Protein AF-A0A268TN41-F1 (afdb_monomer_lite)

Structure (mmCIF, N/CA/C/O backbone):
data_AF-A0A268TN41-F1
#
_entry.id   AF-A0A268TN41-F1
#
loop_
_atom_site.group_PDB
_atom_site.id
_atom_site.type_symbol
_atom_site.label_atom_id
_atom_site.label_alt_id
_atom_site.label_comp_id
_atom_site.label_asym_id
_atom_site.label_entity_id
_atom_site.label_seq_id
_atom_site.pdbx_PDB_ins_code
_atom_site.Cartn_x
_atom_site.Cartn_y
_atom_site.Cartn_z
_atom_site.occupancy
_atom_site.B_iso_or_equiv
_atom_site.auth_seq_id
_atom_site.auth_comp_id
_atom_site.auth_asym_id
_atom_site.auth_atom_id
_atom_site.pdbx_PDB_model_num
ATOM 1 N N . MET A 1 1 ? -13.377 53.463 -10.125 1.00 38.53 1 MET A N 1
ATOM 2 C CA .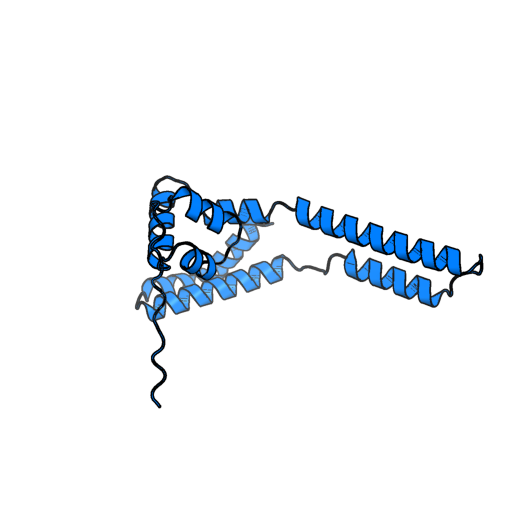 MET A 1 1 ? -14.002 52.365 -10.898 1.00 38.53 1 MET A CA 1
ATOM 3 C C . MET A 1 1 ? -14.017 51.099 -10.049 1.00 38.53 1 MET A C 1
ATOM 5 O O . MET A 1 1 ? -12.971 50.489 -9.874 1.00 38.53 1 MET A O 1
ATOM 9 N N . LYS A 1 2 ? -15.166 50.728 -9.473 1.00 36.22 2 LYS A N 1
ATOM 10 C CA . LYS A 1 2 ? -15.347 49.422 -8.820 1.00 36.22 2 LYS A CA 1
ATOM 11 C C . LYS A 1 2 ? -15.785 48.438 -9.908 1.00 36.22 2 LYS A C 1
ATOM 13 O O . LYS A 1 2 ? -16.821 48.658 -10.524 1.00 36.22 2 LYS A O 1
ATOM 18 N N . LYS A 1 3 ? -14.972 47.421 -10.209 1.00 39.12 3 LYS A N 1
ATOM 19 C CA . LYS A 1 3 ? -15.360 46.353 -11.142 1.00 39.12 3 LYS A CA 1
ATOM 20 C C . LYS A 1 3 ? -16.348 45.437 -10.423 1.00 39.12 3 LYS A C 1
ATOM 22 O O . LYS A 1 3 ? -15.959 44.695 -9.526 1.00 39.12 3 LYS A O 1
ATOM 27 N N . GLU A 1 4 ? -17.619 45.522 -10.796 1.00 38.59 4 GLU A N 1
ATOM 28 C CA . GLU A 1 4 ? -18.618 44.522 -10.432 1.00 38.59 4 GLU A CA 1
ATOM 29 C C . GLU A 1 4 ? -18.277 43.208 -11.137 1.00 38.59 4 GLU A C 1
ATOM 31 O O . GLU A 1 4 ? -18.381 43.081 -12.358 1.00 38.59 4 GLU A O 1
ATOM 36 N N . PHE A 1 5 ? -17.855 42.213 -10.362 1.00 37.00 5 PHE A N 1
ATOM 37 C CA . PHE A 1 5 ? -17.807 40.841 -10.837 1.00 37.00 5 PHE A CA 1
ATOM 38 C C . PHE A 1 5 ? -19.236 40.300 -10.844 1.00 37.00 5 PHE A C 1
ATOM 40 O O . PHE A 1 5 ? -19.798 39.981 -9.795 1.00 37.00 5 PHE A O 1
ATOM 47 N N . LYS A 1 6 ? -19.833 40.199 -12.038 1.00 43.22 6 LYS A N 1
ATOM 48 C CA . LYS A 1 6 ? -21.054 39.416 -12.245 1.00 43.22 6 LYS A CA 1
ATOM 49 C C . LYS A 1 6 ? -20.769 37.982 -11.800 1.00 43.22 6 LYS A C 1
ATOM 51 O O . LYS A 1 6 ? -20.047 37.257 -12.481 1.00 43.22 6 LYS A O 1
ATOM 56 N N . LYS A 1 7 ? -21.334 37.575 -10.660 1.00 41.53 7 LYS A N 1
ATOM 57 C CA . LYS A 1 7 ? -21.394 36.167 -10.264 1.00 41.53 7 LYS A CA 1
ATOM 58 C C . LYS A 1 7 ? -22.173 35.430 -11.350 1.00 41.53 7 LYS A C 1
ATOM 60 O O . LYS A 1 7 ? -23.378 35.630 -11.492 1.00 41.53 7 LYS A O 1
ATOM 65 N N . GLN A 1 8 ? -21.474 34.625 -12.147 1.00 41.19 8 GLN A N 1
ATOM 66 C CA . GLN A 1 8 ? -22.115 33.642 -13.009 1.00 41.19 8 GLN A CA 1
ATOM 67 C C . GLN A 1 8 ? -22.993 32.753 -12.128 1.00 41.19 8 GLN A C 1
ATOM 69 O O . GLN A 1 8 ? -22.548 32.220 -11.112 1.00 41.19 8 GLN A O 1
ATOM 74 N N . SER A 1 9 ? -24.266 32.645 -12.502 1.00 35.94 9 SER A N 1
ATOM 75 C CA . SER A 1 9 ? -25.185 31.672 -11.931 1.00 35.94 9 SER A CA 1
ATOM 76 C C . SER A 1 9 ? -24.622 30.281 -12.213 1.00 35.94 9 SER A C 1
ATOM 78 O O . SER A 1 9 ? -24.620 29.823 -13.356 1.00 35.94 9 SER A O 1
ATOM 80 N N . PHE A 1 10 ? -24.122 29.622 -11.170 1.00 42.69 10 PHE A N 1
ATOM 81 C CA . PHE A 1 10 ? -23.861 28.193 -11.216 1.00 42.69 10 PHE A CA 1
ATOM 82 C C . PHE A 1 10 ? -25.212 27.498 -11.383 1.00 42.69 10 PHE A C 1
ATOM 84 O O . PHE A 1 10 ? -26.049 27.501 -10.476 1.00 42.69 10 PHE A O 1
ATOM 91 N N . LYS A 1 11 ? -25.456 26.946 -12.575 1.00 42.91 11 LYS A N 1
ATOM 92 C CA . LYS A 1 11 ? -26.558 26.008 -12.777 1.00 42.91 11 LYS A CA 1
ATOM 93 C C . LYS A 1 11 ? -26.301 24.811 -11.862 1.00 42.91 11 LYS A C 1
ATOM 95 O O . LYS A 1 11 ? -25.312 24.109 -12.045 1.00 42.91 11 LYS A O 1
ATOM 100 N N . LYS A 1 12 ? -27.186 24.600 -10.882 1.00 40.97 12 LYS A N 1
ATOM 101 C CA . LYS A 1 12 ? -27.216 23.378 -10.066 1.00 40.97 12 LYS A CA 1
ATOM 102 C C . LYS A 1 12 ? -27.223 22.151 -10.989 1.00 40.97 12 LYS A C 1
ATOM 104 O O . LYS A 1 12 ? -28.040 22.136 -11.916 1.00 40.97 12 LYS A O 1
ATOM 109 N N . PRO A 1 13 ? -26.410 21.114 -10.733 1.00 40.81 13 PRO A N 1
ATOM 110 C CA . PRO A 1 13 ? -26.616 19.828 -11.376 1.00 40.81 13 PRO A CA 1
ATOM 111 C C . PRO A 1 13 ? -27.966 19.261 -10.914 1.00 40.81 13 PRO A C 1
ATOM 113 O O . PRO A 1 13 ? -28.194 19.013 -9.731 1.00 40.81 13 PRO A O 1
ATOM 116 N N . GLN A 1 14 ? -28.895 19.098 -11.855 1.00 50.19 14 GLN A N 1
ATOM 117 C CA . GLN A 1 14 ? -30.090 18.278 -11.686 1.00 50.19 14 GLN A CA 1
ATOM 118 C C . GLN A 1 14 ? -29.705 16.816 -11.939 1.00 50.19 14 GLN A C 1
ATOM 120 O O . GLN A 1 14 ? -29.576 16.423 -13.095 1.00 50.19 14 GLN A O 1
ATOM 125 N N . ARG A 1 15 ? -29.505 16.039 -10.869 1.00 48.75 15 ARG A N 1
ATOM 126 C CA . ARG A 1 15 ? -29.694 14.575 -10.732 1.00 48.75 15 ARG A CA 1
ATOM 127 C C . ARG A 1 15 ? -29.142 14.190 -9.359 1.00 48.75 15 ARG A C 1
ATOM 129 O O . ARG A 1 15 ? -28.075 14.662 -8.985 1.00 48.75 15 ARG A O 1
ATOM 136 N N . GLY A 1 16 ? -29.894 13.418 -8.576 1.00 55.97 16 GLY A N 1
ATOM 137 C CA . GLY A 1 16 ? -29.393 12.922 -7.296 1.00 55.97 16 GLY A CA 1
ATOM 138 C C . GLY A 1 16 ? -28.156 12.076 -7.563 1.00 55.97 16 GLY A C 1
ATOM 139 O O . GLY A 1 16 ? -28.262 11.094 -8.289 1.00 55.97 16 GLY A O 1
ATOM 140 N N . VAL A 1 17 ? -27.002 12.499 -7.047 1.00 61.31 17 VAL A N 1
ATOM 141 C CA . VAL A 1 17 ? -25.754 11.738 -7.152 1.00 61.31 17 VAL A CA 1
ATOM 142 C C . VAL A 1 17 ? -26.012 10.347 -6.586 1.00 61.31 17 VAL A C 1
ATOM 144 O O . VAL A 1 17 ? -26.447 10.220 -5.436 1.00 61.31 17 VAL A O 1
ATOM 147 N N . SER A 1 18 ? -25.801 9.313 -7.398 1.00 78.38 18 SER A N 1
ATOM 148 C CA . SER A 1 18 ? -26.051 7.949 -6.962 1.00 78.38 18 SER A CA 1
ATOM 149 C C . SER A 1 18 ? -24.943 7.501 -6.014 1.00 78.38 18 SER A C 1
ATOM 151 O O . SER A 1 18 ? -23.759 7.771 -6.231 1.00 78.38 18 SER A O 1
ATOM 153 N N . ARG A 1 19 ? -25.311 6.778 -4.955 1.00 81.44 19 ARG A N 1
ATOM 154 C CA . ARG A 1 19 ? -24.351 6.188 -4.009 1.00 81.44 19 ARG A CA 1
ATOM 155 C C . ARG A 1 19 ? -23.337 5.299 -4.738 1.00 81.44 19 ARG A C 1
ATOM 157 O O . ARG A 1 19 ? -22.167 5.259 -4.364 1.00 81.44 19 ARG A O 1
ATOM 164 N N . GLU A 1 20 ? -23.792 4.627 -5.787 1.00 86.75 20 GLU A N 1
ATOM 165 C CA . GLU A 1 20 ? -23.007 3.766 -6.664 1.00 86.75 20 GLU A CA 1
ATOM 166 C C . GLU A 1 20 ? -21.935 4.548 -7.442 1.00 86.75 20 GLU A C 1
ATOM 168 O O . GLU A 1 20 ? -20.800 4.088 -7.517 1.00 86.75 20 GLU A O 1
ATOM 173 N N . GLU A 1 21 ? -22.227 5.760 -7.922 1.00 86.19 21 GLU A N 1
ATOM 174 C CA . GLU A 1 21 ? -21.262 6.590 -8.668 1.00 86.19 21 GLU A CA 1
ATOM 175 C C . GLU A 1 21 ? -20.123 7.079 -7.757 1.00 86.19 21 GLU A C 1
ATOM 177 O O . GLU A 1 21 ? -18.949 7.060 -8.132 1.00 86.19 21 GLU A O 1
ATOM 182 N N . ILE A 1 22 ? -20.452 7.452 -6.514 1.00 89.62 22 ILE A N 1
ATOM 183 C CA . ILE A 1 22 ? -19.460 7.836 -5.495 1.00 89.62 22 ILE A CA 1
ATOM 184 C C . ILE A 1 22 ? -18.569 6.634 -5.148 1.00 89.62 22 ILE A C 1
ATOM 186 O O . ILE A 1 22 ? -17.349 6.771 -5.000 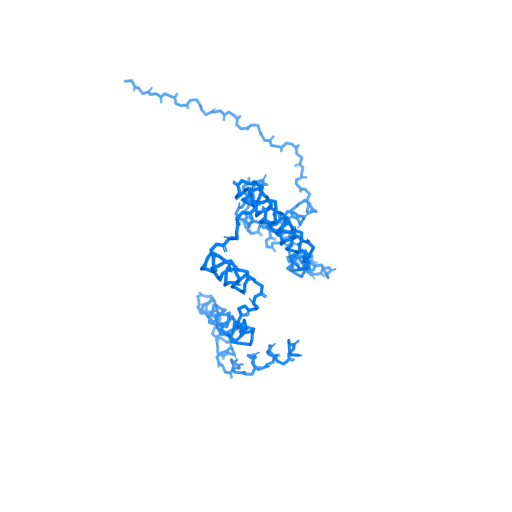1.00 89.62 22 ILE A O 1
ATOM 190 N N . LYS A 1 23 ? -19.175 5.446 -5.022 1.00 91.50 23 LYS A N 1
ATOM 191 C CA . LYS A 1 23 ? -18.470 4.187 -4.762 1.00 91.50 23 LYS A CA 1
ATOM 192 C C . LYS A 1 23 ? -17.502 3.850 -5.895 1.00 91.50 23 LYS A C 1
ATOM 194 O O . LYS A 1 23 ? -16.340 3.552 -5.624 1.00 91.50 23 LYS A O 1
ATOM 199 N N . GLU A 1 24 ? -17.949 3.919 -7.146 1.00 88.88 24 GLU A N 1
ATOM 200 C CA . GLU A 1 24 ? -17.116 3.653 -8.323 1.00 88.88 24 GLU A CA 1
ATOM 201 C C . GLU A 1 24 ? -15.939 4.623 -8.424 1.00 88.88 24 GLU A C 1
ATOM 203 O O . GLU A 1 24 ? -14.805 4.183 -8.629 1.00 88.88 24 GLU A O 1
ATOM 208 N N . ALA A 1 25 ? -16.168 5.921 -8.203 1.00 84.94 25 ALA A N 1
ATOM 209 C CA . ALA A 1 25 ? -15.108 6.927 -8.197 1.00 84.94 25 ALA A CA 1
ATOM 210 C C . ALA A 1 25 ? -14.041 6.633 -7.123 1.00 84.94 25 ALA A C 1
ATOM 212 O O . ALA A 1 25 ? -12.837 6.702 -7.392 1.00 84.94 25 ALA A O 1
ATOM 213 N N . TYR A 1 26 ? -14.470 6.224 -5.923 1.00 90.06 26 TYR A N 1
ATOM 214 C CA . TYR A 1 26 ? -13.568 5.834 -4.836 1.00 90.06 26 TYR A CA 1
ATOM 215 C C . TYR A 1 26 ? -12.762 4.565 -5.157 1.00 90.06 26 TYR A C 1
ATOM 217 O O . TYR A 1 26 ? -11.546 4.525 -4.934 1.00 90.06 26 TYR A O 1
ATOM 225 N N . ILE A 1 27 ? -13.419 3.529 -5.689 1.00 88.38 27 ILE A N 1
ATOM 226 C CA . ILE A 1 27 ? -12.782 2.257 -6.072 1.00 88.38 27 ILE A CA 1
ATOM 227 C C . ILE A 1 27 ? -11.792 2.470 -7.225 1.00 88.38 27 ILE A C 1
ATOM 229 O O . ILE A 1 27 ? -10.704 1.899 -7.198 1.00 88.38 27 ILE A O 1
ATOM 233 N N . SER A 1 28 ? -12.105 3.379 -8.154 1.00 81.81 28 SER A N 1
ATOM 234 C CA . SER A 1 28 ? -11.255 3.791 -9.286 1.00 81.81 28 SER A CA 1
ATOM 235 C C . SER A 1 28 ? -10.078 4.689 -8.887 1.00 81.81 28 SER A C 1
ATOM 237 O O . SER A 1 28 ? -9.448 5.327 -9.727 1.00 81.81 28 SER A O 1
ATOM 239 N N . ASN A 1 29 ? -9.756 4.740 -7.594 1.00 80.81 29 ASN A N 1
ATOM 240 C CA . ASN A 1 29 ? -8.578 5.392 -7.044 1.00 80.81 29 ASN A CA 1
ATOM 241 C C . ASN A 1 29 ? -8.568 6.934 -7.091 1.00 80.81 29 ASN A C 1
ATOM 243 O O . ASN A 1 29 ? -7.510 7.523 -6.858 1.00 80.81 29 ASN A O 1
ATOM 247 N N . GLN A 1 30 ? -9.713 7.593 -7.296 1.00 79.88 30 GLN A N 1
ATOM 248 C CA . GLN A 1 30 ? -9.808 9.050 -7.139 1.00 79.88 30 GLN A CA 1
ATOM 249 C C . GLN A 1 30 ? -9.616 9.464 -5.670 1.00 79.88 30 GLN A C 1
ATOM 251 O O . GLN A 1 30 ? -9.913 8.702 -4.740 1.00 79.88 30 GLN A O 1
ATOM 256 N N . SER A 1 31 ? -9.076 10.665 -5.434 1.00 83.31 31 SER A N 1
ATOM 257 C CA . SER A 1 31 ? -8.902 11.168 -4.070 1.00 83.31 31 SER A CA 1
ATOM 258 C C . SER A 1 31 ? -10.245 11.599 -3.471 1.00 83.31 31 SER A C 1
ATOM 260 O O . SER A 1 31 ? -11.157 12.006 -4.186 1.00 83.31 31 SER A O 1
ATOM 262 N N . ILE A 1 32 ? -10.372 11.553 -2.139 1.00 86.06 32 ILE A N 1
ATOM 263 C CA . ILE A 1 32 ? -11.568 12.066 -1.445 1.00 86.06 32 ILE A CA 1
ATOM 264 C C . ILE A 1 32 ? -11.817 13.537 -1.810 1.00 86.06 32 ILE A C 1
ATOM 266 O O . ILE A 1 32 ? -12.966 13.923 -1.973 1.00 86.06 32 ILE A O 1
ATOM 270 N N . GLY A 1 33 ? -10.758 14.338 -1.973 1.00 81.06 33 GLY A N 1
ATOM 271 C CA . GLY A 1 33 ? -10.872 15.739 -2.383 1.00 81.06 33 GLY A CA 1
ATOM 272 C C . GLY A 1 33 ? -11.475 15.892 -3.779 1.00 81.06 33 GLY A C 1
ATOM 273 O O . GLY A 1 33 ? -12.414 16.665 -3.945 1.00 81.06 33 GLY A O 1
ATOM 274 N N . ASP A 1 34 ? -11.002 15.108 -4.748 1.00 80.06 34 ASP A N 1
ATOM 275 C CA . ASP A 1 34 ? -11.509 15.151 -6.126 1.00 80.06 34 ASP A CA 1
ATOM 276 C C . ASP A 1 34 ? -12.966 14.693 -6.204 1.00 80.06 34 ASP A C 1
ATOM 278 O O . ASP A 1 34 ? -13.773 15.318 -6.884 1.00 80.06 34 ASP A O 1
ATOM 282 N N . ILE A 1 35 ? -13.326 13.650 -5.450 1.00 86.25 35 ILE A N 1
ATOM 283 C CA . ILE A 1 35 ? -14.707 13.160 -5.343 1.00 86.25 35 ILE A CA 1
ATOM 284 C C . ILE A 1 35 ? -15.597 14.249 -4.724 1.00 86.25 35 ILE A C 1
ATOM 286 O O . ILE A 1 35 ? -16.656 14.565 -5.259 1.00 86.25 35 ILE A O 1
ATOM 290 N N . CYS A 1 36 ? -15.157 14.884 -3.636 1.00 86.25 36 CYS A N 1
ATOM 291 C CA . CYS A 1 36 ? -15.885 15.992 -3.014 1.00 86.25 36 CYS A CA 1
ATOM 292 C C . CYS A 1 36 ? -16.121 17.160 -3.982 1.00 86.25 36 CYS A C 1
ATOM 294 O O . CYS A 1 36 ? -17.217 17.716 -4.006 1.00 86.25 36 CYS A O 1
ATOM 296 N N . LEU A 1 37 ? -15.119 17.506 -4.797 1.00 84.50 37 LEU A N 1
ATOM 297 C CA . LEU A 1 37 ? -15.230 18.545 -5.824 1.00 84.50 37 LEU A CA 1
ATOM 298 C C . LEU A 1 37 ? -16.165 18.132 -6.969 1.00 84.50 37 LEU A C 1
ATOM 300 O O . LEU A 1 37 ? -16.974 18.941 -7.415 1.00 84.50 37 LEU A O 1
ATOM 304 N N . ALA A 1 38 ? -16.071 16.885 -7.435 1.00 80.88 38 ALA A N 1
ATOM 305 C CA . ALA A 1 38 ? -16.859 16.368 -8.551 1.00 80.88 38 ALA A CA 1
ATOM 306 C C . ALA A 1 38 ? -18.354 16.244 -8.218 1.00 80.88 38 ALA A C 1
ATOM 308 O O . ALA A 1 38 ? -19.199 16.472 -9.083 1.00 80.88 38 ALA A O 1
ATOM 309 N N . PHE A 1 39 ? -18.676 15.905 -6.968 1.00 84.12 39 PHE A N 1
ATOM 310 C CA . PHE A 1 39 ? -20.044 15.641 -6.517 1.00 84.12 39 PHE A CA 1
ATOM 311 C C . PHE A 1 39 ? -20.625 16.729 -5.599 1.00 84.12 39 PHE A C 1
ATOM 313 O O . PHE A 1 39 ? -21.708 16.530 -5.053 1.00 84.12 39 PHE A O 1
ATOM 320 N N . ASP A 1 40 ? -19.931 17.862 -5.432 1.00 83.19 40 ASP A N 1
ATOM 321 C CA . ASP A 1 40 ? -20.325 18.982 -4.558 1.00 83.19 40 ASP A CA 1
ATOM 322 C C . ASP A 1 40 ? -20.728 18.513 -3.147 1.00 83.19 40 ASP A C 1
ATOM 324 O O . ASP A 1 40 ? -21.833 18.752 -2.653 1.00 83.19 40 ASP A O 1
ATOM 328 N N . MET A 1 41 ? -19.834 17.758 -2.502 1.00 86.38 41 MET A N 1
ATOM 329 C CA . MET A 1 41 ? -20.103 17.148 -1.202 1.00 86.38 41 MET A CA 1
ATOM 330 C C . MET A 1 41 ? -18.947 17.292 -0.218 1.00 86.38 41 MET A C 1
ATOM 332 O O . MET A 1 41 ? -17.807 17.555 -0.586 1.00 86.38 41 MET A O 1
ATOM 336 N N . SER A 1 42 ? -19.244 17.101 1.069 1.00 88.62 42 SER A N 1
ATOM 337 C CA . SER A 1 42 ? -18.222 17.083 2.112 1.00 88.62 42 SER A CA 1
ATOM 338 C C . SER A 1 42 ? -17.621 15.680 2.290 1.00 88.62 42 SER A C 1
ATOM 340 O O . SER A 1 42 ? -18.303 14.676 2.044 1.00 88.62 42 SER A O 1
ATOM 342 N N . PRO A 1 43 ? -16.387 15.572 2.820 1.00 87.94 43 PRO A N 1
ATOM 343 C CA . PRO A 1 43 ? -15.787 14.281 3.164 1.00 87.94 43 PRO A CA 1
ATOM 344 C C . PRO A 1 43 ? -16.664 13.438 4.103 1.00 87.94 43 PRO A C 1
ATOM 346 O O . PRO A 1 43 ? -16.706 12.212 3.990 1.00 87.94 43 PRO A O 1
ATOM 349 N N . SER A 1 44 ? -17.417 14.086 5.000 1.00 86.81 44 SER A N 1
ATOM 350 C CA . SER A 1 44 ? -18.344 13.429 5.926 1.00 86.81 44 SER A CA 1
ATOM 351 C C . SER A 1 44 ? -19.410 12.596 5.209 1.00 86.81 44 SER A C 1
ATOM 353 O O . SER A 1 44 ? -19.746 11.516 5.692 1.00 86.81 44 SER A O 1
ATOM 355 N N . ASN A 1 45 ? -19.892 13.036 4.040 1.00 87.62 45 ASN A N 1
ATOM 356 C CA . ASN A 1 45 ? -20.860 12.263 3.258 1.00 87.62 45 ASN A CA 1
ATOM 357 C C . ASN A 1 45 ? -20.237 10.970 2.711 1.00 87.62 45 ASN A C 1
ATOM 359 O O . ASN A 1 45 ? -20.853 9.908 2.774 1.00 87.62 45 ASN A O 1
ATOM 363 N N . ILE A 1 46 ? -18.984 11.020 2.249 1.00 89.75 46 ILE A N 1
ATOM 364 C CA . ILE A 1 46 ? -18.259 9.830 1.776 1.00 89.75 46 ILE A CA 1
ATOM 365 C C . ILE A 1 46 ? -18.045 8.845 2.933 1.00 89.75 46 ILE A C 1
ATOM 367 O O . ILE A 1 46 ? -18.272 7.644 2.780 1.00 89.75 46 ILE A O 1
ATOM 371 N N . HIS A 1 47 ? -17.665 9.338 4.116 1.00 89.50 47 HIS A N 1
ATOM 372 C CA . HIS A 1 47 ? -17.543 8.501 5.314 1.00 89.50 47 HIS A CA 1
ATOM 373 C C . HIS A 1 47 ? -18.875 7.858 5.717 1.00 89.50 47 HIS A C 1
ATOM 375 O O . HIS A 1 47 ? -18.897 6.674 6.057 1.00 89.50 47 HIS A O 1
ATOM 381 N N . TYR A 1 48 ? -19.980 8.602 5.630 1.00 91.69 48 TYR A N 1
ATOM 382 C CA . TYR A 1 48 ? -21.323 8.085 5.884 1.00 91.69 48 TYR A CA 1
ATOM 383 C C . TYR A 1 48 ? -21.687 6.940 4.928 1.00 91.69 48 TYR A C 1
ATOM 385 O O . TYR A 1 48 ? -22.073 5.861 5.382 1.00 91.69 48 TYR A O 1
ATOM 393 N N . HIS A 1 49 ? -21.509 7.130 3.616 1.00 89.44 49 HIS A N 1
ATOM 394 C CA . HIS A 1 49 ? -21.823 6.099 2.622 1.00 89.44 49 HIS A CA 1
ATOM 395 C C . HIS A 1 49 ? -20.973 4.841 2.800 1.00 89.44 49 HIS A C 1
ATOM 397 O O . HIS A 1 49 ? -21.518 3.735 2.765 1.00 89.44 49 HIS A O 1
ATOM 403 N N . ARG A 1 50 ? -19.673 5.015 3.080 1.00 92.31 50 ARG A N 1
ATOM 404 C CA . ARG A 1 50 ? -18.748 3.917 3.385 1.00 92.31 50 ARG A CA 1
ATOM 405 C C . ARG A 1 50 ? -19.169 3.136 4.620 1.00 92.31 50 ARG A C 1
ATOM 407 O O . ARG A 1 50 ? -19.181 1.913 4.576 1.00 92.31 50 ARG A O 1
ATOM 414 N N . LYS A 1 51 ? -19.537 3.823 5.705 1.00 91.25 51 LYS A N 1
ATOM 415 C CA . LYS A 1 51 ? -20.005 3.165 6.931 1.00 91.25 51 LYS A CA 1
ATOM 416 C C . LYS A 1 51 ? -21.271 2.347 6.667 1.00 91.25 51 LYS A C 1
ATOM 418 O O . LYS A 1 51 ? -21.322 1.178 7.026 1.00 91.25 51 LYS A O 1
ATOM 423 N N . LYS A 1 52 ? -22.249 2.937 5.977 1.00 90.25 52 LYS A N 1
ATOM 424 C CA . LYS A 1 52 ? -23.510 2.265 5.642 1.00 90.25 52 LYS A CA 1
ATOM 425 C C . LYS A 1 52 ? -23.306 1.057 4.719 1.00 90.25 52 LYS A C 1
ATOM 427 O O . LYS A 1 52 ? -24.078 0.113 4.770 1.00 90.25 52 LYS A O 1
ATOM 432 N N . ASP A 1 53 ? -22.311 1.086 3.830 1.00 91.44 53 ASP A N 1
ATOM 433 C CA . ASP A 1 53 ? -22.008 -0.057 2.952 1.00 91.44 53 ASP A CA 1
ATOM 434 C C . ASP A 1 53 ? -21.238 -1.143 3.687 1.00 91.44 53 ASP A C 1
ATOM 436 O O . ASP A 1 53 ? -21.503 -2.322 3.476 1.00 91.44 53 ASP A O 1
ATOM 440 N N . LEU A 1 54 ? -20.365 -0.754 4.613 1.00 91.62 54 LEU A N 1
ATOM 441 C CA . LEU A 1 54 ? -19.675 -1.695 5.479 1.00 91.62 54 LEU A CA 1
ATOM 442 C C . LEU A 1 54 ? -20.659 -2.482 6.359 1.00 91.62 54 LEU A C 1
ATOM 444 O O . LEU A 1 54 ? -20.503 -3.688 6.510 1.00 91.62 54 LEU A O 1
ATOM 448 N N . GLU A 1 55 ? -21.710 -1.830 6.869 1.00 90.81 55 GLU A N 1
ATOM 449 C CA . GLU A 1 55 ? -22.814 -2.483 7.598 1.00 90.81 55 GLU A CA 1
ATOM 450 C C . GLU A 1 55 ? -23.570 -3.517 6.740 1.00 90.81 55 GLU A C 1
ATOM 452 O O . GLU A 1 55 ? -24.142 -4.463 7.275 1.00 90.81 55 GLU A O 1
ATOM 457 N N . LEU A 1 56 ? -23.534 -3.373 5.412 1.00 89.75 56 LEU A N 1
ATOM 458 C CA . LEU A 1 56 ? -24.106 -4.310 4.438 1.00 89.75 56 LEU A CA 1
ATOM 459 C C . LEU A 1 56 ? -23.069 -5.316 3.898 1.00 89.75 56 LEU A C 1
ATOM 461 O O . LEU A 1 56 ? -23.367 -6.062 2.968 1.00 89.75 56 LEU A O 1
ATOM 465 N N . GLY A 1 57 ? -21.851 -5.334 4.452 1.00 88.75 57 GLY A N 1
ATOM 466 C CA . GLY A 1 57 ? -20.764 -6.232 4.047 1.00 88.75 57 GLY A CA 1
ATOM 467 C C . GLY A 1 57 ? -19.950 -5.773 2.831 1.00 88.75 57 GLY A C 1
ATOM 468 O O . GLY A 1 57 ? -19.128 -6.533 2.326 1.00 88.75 57 GLY A O 1
ATOM 469 N N . ILE A 1 58 ? -20.141 -4.543 2.347 1.00 90.69 58 ILE A N 1
ATOM 470 C CA . ILE A 1 58 ? -19.443 -3.990 1.180 1.00 90.69 58 ILE A CA 1
ATOM 471 C C . ILE A 1 58 ? -18.287 -3.090 1.648 1.00 90.69 58 ILE A C 1
ATOM 473 O O . ILE A 1 58 ? -18.474 -1.904 1.929 1.00 90.69 58 ILE A O 1
ATOM 477 N N . ASP A 1 59 ? -17.064 -3.624 1.683 1.00 91.81 59 ASP A N 1
ATOM 478 C CA . ASP A 1 59 ? -15.866 -2.855 2.051 1.00 91.81 59 ASP A CA 1
ATOM 479 C C . ASP A 1 59 ? -15.242 -2.141 0.838 1.00 91.81 59 ASP A C 1
ATOM 481 O O . ASP A 1 59 ? -14.536 -2.724 0.014 1.00 91.81 59 ASP A O 1
ATOM 485 N N . TRP A 1 60 ? -15.463 -0.829 0.752 1.00 91.44 60 TRP A N 1
ATOM 486 C CA . TRP A 1 60 ? -14.911 0.011 -0.315 1.00 91.44 60 TRP A CA 1
ATOM 487 C C . TRP A 1 60 ? -13.376 0.058 -0.324 1.00 91.44 60 TRP A C 1
ATOM 489 O O . TRP A 1 60 ? -12.784 0.256 -1.385 1.00 91.44 60 TRP A O 1
ATOM 499 N N . ILE A 1 61 ? -12.713 -0.089 0.831 1.00 87.50 61 ILE A N 1
ATOM 500 C CA . ILE A 1 61 ? -11.244 -0.122 0.893 1.00 87.50 61 ILE A CA 1
ATOM 501 C C . ILE A 1 61 ? -10.739 -1.423 0.274 1.00 87.50 61 ILE A C 1
ATOM 503 O O . ILE A 1 61 ? -9.804 -1.383 -0.527 1.00 87.50 61 ILE A O 1
ATOM 507 N N . ALA A 1 62 ? -11.353 -2.555 0.626 1.00 86.00 62 ALA A N 1
ATOM 508 C CA . ALA A 1 62 ? -11.012 -3.852 0.051 1.00 86.00 62 ALA A CA 1
ATOM 509 C C . ALA A 1 62 ? -11.180 -3.833 -1.476 1.00 86.00 62 ALA A C 1
ATOM 511 O O . ALA A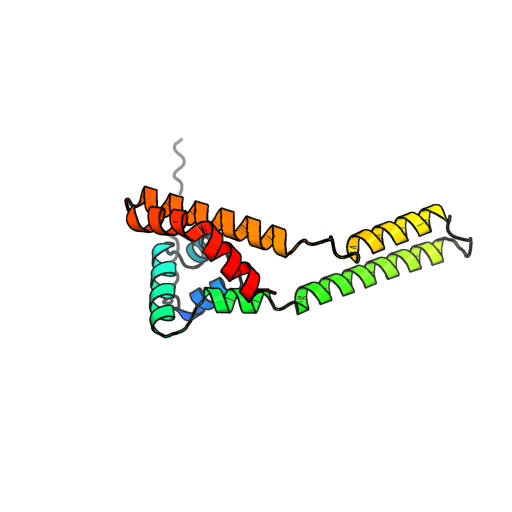 1 62 ? -10.218 -4.108 -2.190 1.00 86.00 62 ALA A O 1
ATOM 512 N N . LEU A 1 63 ? -12.329 -3.354 -1.966 1.00 87.75 63 LEU A N 1
ATOM 513 C CA . LEU A 1 63 ? -12.614 -3.234 -3.402 1.00 87.75 63 LEU A CA 1
ATOM 514 C C . LEU A 1 63 ? -11.615 -2.324 -4.136 1.00 87.75 63 LEU A C 1
ATOM 516 O O . LEU A 1 63 ? -11.145 -2.650 -5.224 1.00 87.75 63 LEU A O 1
ATOM 520 N N . ARG A 1 64 ? -11.231 -1.188 -3.537 1.00 86.81 64 ARG A N 1
ATOM 521 C CA . ARG A 1 64 ? -10.194 -0.306 -4.100 1.00 86.81 64 ARG A CA 1
ATOM 522 C C . ARG A 1 64 ? -8.829 -0.993 -4.149 1.00 86.81 64 ARG A C 1
ATOM 524 O O . ARG A 1 64 ? -8.065 -0.781 -5.087 1.00 86.81 64 ARG A O 1
ATOM 531 N N . ASN A 1 65 ? -8.487 -1.774 -3.129 1.00 79.94 65 ASN A N 1
ATOM 532 C CA . ASN A 1 65 ? -7.219 -2.497 -3.083 1.00 79.94 65 ASN A CA 1
ATOM 533 C C . ASN A 1 65 ? -7.177 -3.639 -4.102 1.00 79.94 65 ASN A C 1
ATOM 535 O O . ASN A 1 65 ? -6.128 -3.864 -4.694 1.00 79.94 65 ASN A O 1
ATOM 539 N N . GLU A 1 66 ? -8.293 -4.329 -4.324 1.00 76.75 66 GLU A N 1
ATOM 540 C CA . GLU A 1 66 ? -8.442 -5.331 -5.384 1.00 76.75 66 GLU A CA 1
ATOM 541 C C . GLU A 1 66 ? -8.279 -4.695 -6.766 1.00 76.75 66 GLU A C 1
ATOM 543 O O . GLU A 1 66 ? -7.473 -5.176 -7.555 1.00 76.75 66 GLU A O 1
ATOM 548 N N . ASN A 1 67 ? -8.919 -3.547 -7.007 1.00 74.25 67 ASN A N 1
ATOM 549 C CA . ASN A 1 67 ? -8.749 -2.777 -8.242 1.00 74.25 67 ASN A CA 1
ATOM 550 C C . ASN A 1 67 ? -7.281 -2.336 -8.450 1.00 74.25 67 ASN A C 1
ATOM 552 O O . ASN A 1 67 ? -6.716 -2.507 -9.523 1.00 74.25 67 ASN A O 1
ATOM 556 N N . LYS A 1 68 ? -6.592 -1.872 -7.397 1.00 65.31 68 LYS A N 1
ATOM 557 C CA . LYS A 1 68 ? -5.153 -1.535 -7.465 1.00 65.31 68 LYS A CA 1
ATOM 558 C C . LYS A 1 68 ? -4.233 -2.728 -7.723 1.00 65.31 68 LYS A C 1
ATOM 560 O O . LYS A 1 68 ? -3.119 -2.535 -8.205 1.00 65.31 68 LYS A O 1
ATOM 565 N N . ARG A 1 69 ? -4.645 -3.928 -7.312 1.00 58.22 69 ARG A N 1
ATOM 566 C CA . ARG A 1 69 ? -3.907 -5.182 -7.516 1.00 58.22 69 ARG A CA 1
ATOM 567 C C . ARG A 1 69 ? -4.126 -5.764 -8.907 1.00 58.22 69 ARG A C 1
ATOM 569 O O . ARG A 1 69 ? -3.551 -6.812 -9.188 1.00 58.22 69 ARG A O 1
ATOM 576 N N . ASP A 1 70 ? -4.885 -5.093 -9.771 1.00 58.00 70 ASP A N 1
ATOM 577 C CA . ASP A 1 70 ? -4.924 -5.388 -11.197 1.00 58.00 70 ASP A CA 1
ATOM 578 C C . ASP A 1 70 ? -3.558 -5.033 -11.831 1.00 58.00 70 ASP A C 1
ATOM 580 O O . ASP A 1 70 ? -3.331 -3.973 -12.416 1.00 58.00 70 ASP A O 1
ATOM 584 N N . LEU A 1 71 ? -2.585 -5.927 -11.610 1.00 51.25 71 LEU A N 1
ATOM 585 C CA . LEU A 1 71 ? -1.190 -5.875 -12.067 1.00 51.25 71 LEU A CA 1
ATOM 586 C C . LEU A 1 71 ? -1.064 -5.866 -13.600 1.00 51.25 71 LEU A C 1
ATOM 588 O O . LEU A 1 71 ? 0.020 -5.584 -14.119 1.00 51.25 71 LEU A O 1
ATOM 592 N N . SER A 1 72 ? -2.169 -6.101 -14.312 1.00 53.75 72 SER A N 1
ATOM 593 C CA . SER A 1 72 ? -2.259 -6.076 -15.772 1.00 53.75 72 SER A CA 1
ATOM 594 C C . SER A 1 72 ? -1.793 -4.740 -16.362 1.00 53.75 72 SER A C 1
ATOM 596 O O . SER A 1 72 ? -1.166 -4.702 -17.421 1.00 53.75 72 SER A O 1
ATOM 598 N N . ASP A 1 73 ? -2.002 -3.631 -15.646 1.00 56.53 73 ASP A N 1
ATOM 599 C CA . ASP A 1 73 ? -1.613 -2.304 -16.116 1.00 56.53 73 ASP A CA 1
ATOM 600 C C . ASP A 1 73 ? -0.116 -1.999 -15.899 1.00 56.53 73 ASP A C 1
ATOM 602 O O . ASP A 1 73 ? 0.460 -1.165 -16.602 1.00 56.53 73 ASP A O 1
ATOM 606 N N . LEU A 1 74 ? 0.540 -2.685 -14.954 1.00 55.88 74 LEU A N 1
ATOM 607 C CA . LEU A 1 74 ? 1.985 -2.580 -14.717 1.00 55.88 74 LEU A CA 1
ATOM 608 C C . LEU A 1 74 ? 2.773 -3.430 -15.721 1.00 55.88 74 LEU A C 1
ATOM 610 O O . LEU A 1 74 ? 3.747 -2.944 -16.299 1.00 55.88 74 LEU A O 1
ATOM 614 N N . GLU A 1 75 ? 2.331 -4.665 -15.961 1.00 60.41 75 GLU A N 1
ATOM 615 C CA . GLU A 1 75 ? 2.924 -5.557 -16.964 1.00 60.41 75 GLU A CA 1
ATOM 616 C C . GLU A 1 75 ? 2.796 -4.955 -18.364 1.00 60.41 75 GLU A C 1
ATOM 618 O O . GLU A 1 75 ? 3.791 -4.826 -19.074 1.00 60.41 75 GLU A O 1
ATOM 623 N N . ARG A 1 76 ? 1.623 -4.406 -18.702 1.00 60.06 76 ARG A N 1
ATOM 624 C CA . ARG A 1 76 ? 1.413 -3.690 -19.966 1.00 60.06 76 ARG A CA 1
ATOM 625 C C . ARG A 1 76 ? 2.336 -2.478 -20.136 1.00 60.06 76 ARG A C 1
ATOM 627 O O . ARG A 1 76 ? 2.837 -2.231 -21.232 1.00 60.06 76 ARG A O 1
ATOM 634 N N . LYS A 1 77 ? 2.577 -1.701 -19.070 1.00 60.59 77 LYS A N 1
ATOM 635 C CA . LYS A 1 77 ? 3.511 -0.554 -19.101 1.00 60.59 77 LYS A CA 1
ATOM 636 C C . LYS A 1 77 ? 4.962 -1.006 -19.272 1.00 60.59 77 LYS A C 1
ATOM 638 O O . LYS A 1 77 ? 5.714 -0.345 -19.987 1.00 60.59 77 LYS A O 1
ATOM 643 N N . LYS A 1 78 ? 5.339 -2.130 -18.657 1.00 65.12 78 LYS A N 1
ATOM 644 C CA . LYS A 1 78 ? 6.654 -2.760 -18.821 1.00 65.12 78 LYS A CA 1
ATOM 645 C C . LYS A 1 78 ? 6.858 -3.243 -20.260 1.00 65.12 78 LYS A C 1
ATOM 647 O O . LYS A 1 78 ? 7.881 -2.914 -20.852 1.00 65.12 78 LYS A O 1
ATOM 652 N N . ASP A 1 79 ? 5.876 -3.920 -20.846 1.00 69.75 79 ASP A N 1
ATOM 653 C CA . ASP A 1 79 ? 5.951 -4.411 -22.227 1.00 69.75 79 ASP A CA 1
ATOM 654 C C . ASP A 1 79 ? 6.033 -3.265 -23.242 1.00 69.75 79 ASP A C 1
ATOM 656 O O . ASP A 1 79 ? 6.856 -3.294 -24.158 1.00 69.75 79 ASP A O 1
ATOM 660 N N . LEU A 1 80 ? 5.243 -2.203 -23.047 1.00 65.50 80 LEU A N 1
ATOM 661 C CA . LEU A 1 80 ? 5.286 -1.012 -23.900 1.00 65.50 80 LEU A CA 1
ATOM 662 C C . LEU A 1 80 ? 6.654 -0.313 -23.844 1.00 65.50 80 LEU A C 1
ATOM 664 O O . LEU A 1 80 ? 7.146 0.177 -24.860 1.00 65.50 80 LEU A O 1
ATOM 668 N N . PHE A 1 81 ? 7.262 -0.255 -22.658 1.00 69.00 81 PHE A N 1
ATOM 669 C CA . PHE A 1 81 ? 8.596 0.306 -22.478 1.00 69.00 81 PHE A CA 1
ATOM 670 C C . PHE A 1 81 ? 9.668 -0.553 -23.156 1.00 69.00 81 PHE A C 1
ATOM 672 O O . PHE A 1 81 ? 10.487 -0.012 -23.895 1.00 69.00 81 PHE A O 1
ATOM 679 N N . LEU A 1 82 ? 9.638 -1.877 -22.952 1.00 70.81 82 LEU A N 1
ATOM 680 C CA . LEU A 1 82 ? 10.580 -2.809 -23.581 1.00 70.81 82 LEU A CA 1
ATOM 681 C C . LEU A 1 82 ? 10.505 -2.733 -25.104 1.00 70.81 82 LEU A C 1
ATOM 683 O O . LEU A 1 82 ? 11.542 -2.666 -25.755 1.00 70.81 82 LEU A O 1
ATOM 687 N N . LYS A 1 83 ? 9.292 -2.664 -25.659 1.00 72.81 83 LYS A N 1
ATOM 688 C CA . LYS A 1 83 ? 9.094 -2.490 -27.096 1.00 72.81 83 LYS A CA 1
ATOM 689 C C . LYS A 1 83 ? 9.749 -1.205 -27.603 1.00 72.81 83 LYS A C 1
ATOM 691 O O . LYS A 1 83 ? 10.576 -1.268 -28.497 1.00 72.81 83 LYS A O 1
ATOM 696 N N . LYS A 1 84 ? 9.468 -0.058 -26.972 1.00 71.50 84 LYS A N 1
ATOM 697 C CA . LYS A 1 84 ? 10.087 1.224 -27.355 1.00 71.50 84 LYS A CA 1
ATOM 698 C C . LYS A 1 84 ? 11.611 1.221 -27.229 1.00 71.50 84 LYS A C 1
ATOM 700 O O . LYS A 1 84 ? 12.282 1.897 -28.000 1.00 71.50 84 LYS A O 1
ATOM 705 N N . LEU A 1 85 ? 12.149 0.509 -26.240 1.00 68.19 85 LEU A N 1
ATOM 706 C CA . LEU A 1 85 ? 13.589 0.381 -26.041 1.00 68.19 85 LEU A CA 1
ATOM 707 C C . LEU A 1 85 ? 14.236 -0.459 -27.151 1.00 68.19 85 LEU A C 1
ATOM 709 O O . LEU A 1 85 ? 15.276 -0.064 -27.668 1.00 68.19 85 LEU A O 1
ATOM 713 N N . ILE A 1 86 ? 13.613 -1.584 -27.517 1.00 71.94 86 ILE A N 1
ATOM 714 C CA . ILE A 1 86 ? 14.049 -2.429 -28.636 1.00 71.94 86 ILE A CA 1
ATOM 715 C C . ILE A 1 86 ? 13.973 -1.640 -29.942 1.00 71.94 86 ILE A C 1
ATOM 717 O O . ILE A 1 86 ? 14.966 -1.589 -30.655 1.00 71.94 86 ILE A O 1
ATOM 721 N N . ASP A 1 87 ? 12.859 -0.949 -30.198 1.00 71.81 87 ASP A N 1
ATOM 722 C CA . ASP A 1 87 ? 12.680 -0.127 -31.399 1.00 71.81 87 ASP A CA 1
ATOM 723 C C . ASP A 1 87 ? 13.803 0.924 -31.512 1.00 71.81 87 ASP A C 1
ATOM 725 O O . ASP A 1 87 ? 14.445 1.052 -32.550 1.00 71.81 87 ASP A O 1
ATOM 729 N N . ALA A 1 88 ? 14.111 1.639 -30.423 1.00 70.12 88 ALA A N 1
ATOM 730 C CA . ALA A 1 88 ? 15.198 2.621 -30.407 1.00 70.12 88 ALA A CA 1
ATOM 731 C C . ALA A 1 88 ? 16.580 1.990 -30.658 1.00 70.12 88 ALA A C 1
ATOM 733 O O . ALA A 1 88 ? 17.447 2.617 -31.262 1.00 70.12 88 ALA A O 1
ATOM 734 N N . PHE A 1 89 ? 16.794 0.757 -30.198 1.00 70.19 89 PHE A N 1
ATOM 735 C CA . PHE A 1 89 ? 18.043 0.035 -30.415 1.00 70.19 89 PHE A CA 1
ATOM 736 C C . PHE A 1 89 ? 18.179 -0.471 -31.853 1.00 70.19 89 PHE A C 1
ATOM 738 O O . PHE A 1 89 ? 19.258 -0.371 -32.432 1.00 70.19 89 PHE A O 1
ATOM 745 N N . GLU A 1 90 ? 17.097 -0.971 -32.449 1.00 72.00 90 GLU A N 1
ATOM 746 C CA . GLU A 1 90 ? 17.070 -1.363 -33.859 1.00 72.00 90 GLU A CA 1
ATOM 747 C C . GLU A 1 90 ? 17.369 -0.178 -34.776 1.00 72.00 90 GLU A C 1
ATOM 749 O O . GLU A 1 90 ? 18.098 -0.337 -35.751 1.00 72.00 90 GLU A O 1
ATOM 754 N N . GLU A 1 91 ? 16.866 1.014 -34.452 1.00 75.06 91 GLU A N 1
ATOM 755 C CA . GLU A 1 91 ? 17.197 2.235 -35.193 1.00 75.06 91 GLU A CA 1
ATOM 756 C C . GLU A 1 91 ? 18.686 2.592 -35.061 1.00 75.06 91 GLU A C 1
ATOM 758 O O . GLU A 1 91 ? 19.345 2.822 -36.070 1.00 75.06 91 GLU A O 1
ATOM 763 N N . ILE A 1 92 ? 19.265 2.521 -33.856 1.00 71.12 92 ILE A N 1
ATOM 764 C CA . ILE A 1 92 ? 20.710 2.751 -33.653 1.00 71.12 92 ILE A CA 1
ATOM 765 C C . ILE A 1 92 ? 21.560 1.720 -34.414 1.00 71.12 92 ILE A C 1
ATOM 767 O O . ILE A 1 92 ? 22.599 2.072 -34.967 1.00 71.12 92 ILE A O 1
ATOM 771 N N . LEU A 1 93 ? 21.135 0.455 -34.461 1.00 68.06 93 LEU A N 1
ATOM 772 C CA . LEU A 1 93 ? 21.818 -0.598 -35.220 1.00 68.06 93 LEU A CA 1
ATOM 773 C C . LEU A 1 93 ? 21.706 -0.410 -36.738 1.00 68.06 93 LEU A C 1
ATOM 775 O O . LEU A 1 93 ? 22.644 -0.734 -37.464 1.00 68.06 93 LEU A O 1
ATOM 779 N N . LYS A 1 94 ? 20.569 0.089 -37.234 1.00 71.06 94 LYS A N 1
ATOM 780 C CA . LYS A 1 94 ? 20.416 0.447 -38.653 1.00 71.06 94 LYS A CA 1
ATOM 781 C C . LYS A 1 94 ? 21.323 1.623 -39.008 1.00 71.06 94 LYS A C 1
ATOM 783 O O . LYS A 1 94 ? 21.995 1.575 -40.037 1.00 71.06 94 LYS A O 1
ATOM 788 N N . ASP A 1 95 ? 21.384 2.625 -38.136 1.00 68.50 95 ASP A N 1
ATOM 789 C CA . ASP A 1 95 ? 22.204 3.824 -38.319 1.00 68.50 95 ASP A CA 1
ATOM 790 C C . ASP A 1 95 ? 23.708 3.551 -38.159 1.00 68.50 95 ASP A C 1
ATOM 792 O O . ASP A 1 95 ? 24.522 4.264 -38.746 1.00 68.50 95 ASP A O 1
ATOM 796 N N . SER A 1 96 ? 24.105 2.499 -37.430 1.00 65.06 96 SER A N 1
ATOM 797 C CA . SER A 1 96 ? 25.518 2.117 -37.275 1.00 65.06 96 SER A CA 1
ATOM 798 C C . SER A 1 96 ? 26.121 1.452 -38.516 1.00 65.06 96 SER A C 1
ATOM 800 O O . SER A 1 96 ? 27.312 1.143 -38.525 1.00 65.06 96 SER A O 1
ATOM 802 N N . GLY A 1 97 ? 25.327 1.199 -39.564 1.00 63.56 97 GLY A N 1
ATOM 803 C CA . GLY A 1 97 ? 25.821 0.692 -40.848 1.00 63.56 97 GLY A CA 1
ATOM 804 C C . GLY A 1 97 ? 26.521 -0.672 -40.775 1.00 63.56 97 GLY A C 1
ATOM 805 O O . GLY A 1 97 ? 27.259 -1.024 -41.693 1.00 63.56 97 GLY A O 1
ATOM 806 N N . GLY A 1 98 ? 26.311 -1.440 -39.699 1.00 61.69 98 GLY A N 1
ATOM 807 C CA . GLY A 1 98 ? 26.978 -2.723 -39.462 1.00 61.69 98 GLY A CA 1
ATOM 808 C C . GLY A 1 98 ? 28.302 -2.643 -38.694 1.00 61.69 98 GLY A C 1
ATOM 809 O O . GLY A 1 98 ? 28.946 -3.679 -38.519 1.00 61.69 98 GLY A O 1
ATOM 810 N N . GLU A 1 99 ? 28.710 -1.467 -38.201 1.00 63.69 99 GLU A N 1
ATOM 811 C CA . GLU A 1 99 ? 29.846 -1.383 -37.280 1.00 63.69 99 GLU A CA 1
ATOM 812 C C . GLU A 1 99 ? 29.491 -1.942 -35.889 1.00 63.69 99 GLU A C 1
ATOM 814 O O . GLU A 1 99 ? 28.365 -1.744 -35.407 1.00 63.69 99 GLU A O 1
ATOM 819 N N . PRO A 1 100 ? 30.429 -2.644 -35.218 1.00 61.56 100 PRO A N 1
ATOM 820 C CA . PRO A 1 100 ? 30.205 -3.153 -33.873 1.00 61.56 100 PRO A CA 1
ATOM 821 C C . PRO A 1 100 ? 29.947 -1.995 -32.908 1.00 61.56 100 PRO A C 1
ATOM 823 O O . PRO A 1 100 ? 30.768 -1.088 -32.783 1.00 61.56 100 PRO A O 1
ATOM 826 N N . LEU A 1 101 ? 28.827 -2.050 -32.187 1.00 65.44 101 LEU A N 1
ATOM 827 C CA . LEU A 1 101 ? 28.548 -1.090 -31.121 1.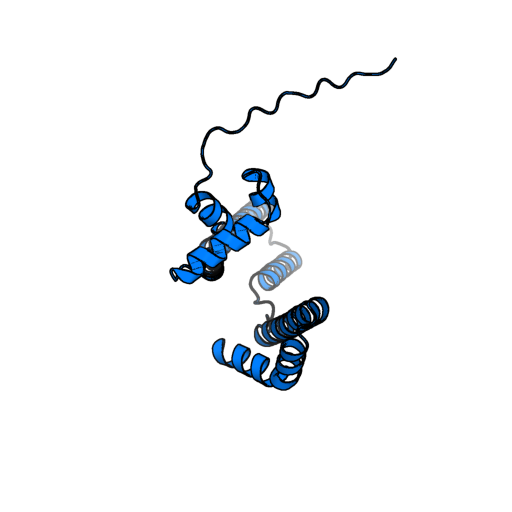00 65.44 101 LEU A CA 1
ATOM 828 C C . LEU A 1 101 ? 29.660 -1.126 -30.068 1.00 65.44 101 LEU A C 1
ATOM 830 O O . LEU A 1 101 ? 30.127 -2.202 -29.683 1.00 65.44 101 LEU A O 1
ATOM 834 N N . GLU A 1 102 ? 30.046 0.047 -29.560 1.00 71.94 102 GLU A N 1
ATOM 835 C CA . GLU A 1 102 ? 31.078 0.116 -28.532 1.00 71.94 102 GLU A CA 1
ATOM 836 C C . GLU A 1 102 ? 30.677 -0.711 -27.291 1.00 71.94 102 GLU A C 1
ATOM 838 O O . GLU A 1 102 ? 29.572 -0.542 -26.760 1.00 71.94 102 GLU A O 1
ATOM 843 N N . PRO A 1 103 ? 31.571 -1.565 -26.755 1.00 64.88 103 PRO A N 1
ATOM 844 C CA . PRO A 1 103 ? 31.285 -2.421 -25.598 1.00 64.88 103 PRO A CA 1
ATOM 845 C C . PRO A 1 103 ? 30.753 -1.670 -24.370 1.00 64.88 103 PRO A C 1
ATOM 847 O O . PRO A 1 103 ? 29.958 -2.203 -23.598 1.00 64.88 103 PRO A O 1
ATOM 850 N N . LYS A 1 104 ? 31.164 -0.409 -24.204 1.00 67.81 104 LYS A N 1
ATOM 851 C CA . LYS A 1 104 ? 30.715 0.463 -23.116 1.00 67.81 104 LYS A CA 1
ATOM 852 C C . LYS A 1 104 ? 29.231 0.806 -23.223 1.00 67.81 104 LYS A C 1
ATOM 854 O O . LYS A 1 104 ? 28.522 0.765 -22.223 1.00 67.81 104 LYS A O 1
ATOM 859 N N . LEU A 1 105 ? 28.759 1.063 -24.439 1.00 68.38 105 LEU A N 1
ATOM 860 C CA . LEU A 1 105 ? 27.359 1.349 -24.708 1.00 68.38 105 LEU A CA 1
ATOM 861 C C . LEU A 1 105 ? 26.493 0.117 -24.390 1.00 68.38 105 LEU A C 1
ATOM 863 O O . LEU A 1 105 ? 25.499 0.225 -23.675 1.00 68.38 105 LEU A O 1
ATOM 867 N N . LEU A 1 106 ? 26.929 -1.077 -24.811 1.00 65.94 106 LEU A N 1
ATOM 868 C CA . LEU A 1 106 ? 26.277 -2.350 -24.466 1.00 65.94 106 LEU A CA 1
ATOM 869 C C . LEU A 1 106 ? 26.229 -2.600 -22.949 1.00 65.94 106 LEU A C 1
ATOM 871 O O . LEU A 1 106 ? 25.224 -3.088 -22.427 1.00 65.94 106 LEU A O 1
ATOM 875 N N . GLN A 1 107 ? 27.291 -2.244 -22.226 1.00 71.19 107 GLN A N 1
ATOM 876 C CA . GLN A 1 107 ? 27.350 -2.412 -20.776 1.00 71.19 107 GLN A CA 1
ATOM 877 C C . GLN A 1 107 ? 26.444 -1.428 -20.026 1.00 71.19 107 GLN A C 1
ATOM 879 O O . GLN A 1 107 ? 25.761 -1.825 -19.078 1.00 71.19 107 GLN A O 1
ATOM 884 N N . ASP A 1 108 ? 26.379 -0.170 -20.460 1.00 70.50 108 ASP A N 1
ATOM 885 C CA . ASP A 1 108 ? 25.455 0.818 -19.899 1.00 70.50 108 ASP A CA 1
ATOM 886 C C . ASP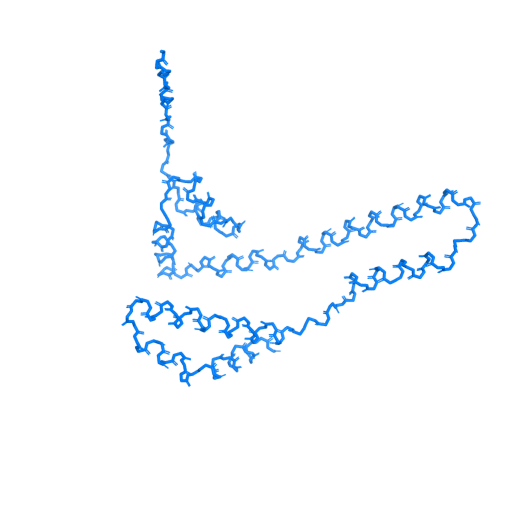 A 1 108 ? 23.994 0.397 -20.118 1.00 70.50 108 ASP A C 1
ATOM 888 O O . ASP A 1 108 ? 23.170 0.515 -19.204 1.00 70.50 108 ASP A O 1
ATOM 892 N N . PHE A 1 109 ? 23.690 -0.212 -21.270 1.00 67.69 109 PHE A N 1
ATOM 893 C CA . PHE A 1 109 ? 22.382 -0.805 -21.550 1.00 67.69 109 PHE A CA 1
ATOM 894 C C . PHE A 1 109 ? 22.054 -1.991 -20.644 1.00 67.69 109 PHE A C 1
ATOM 896 O O . PHE A 1 109 ? 20.988 -2.007 -20.025 1.00 67.69 109 PHE A O 1
ATOM 903 N N . ALA A 1 110 ? 22.961 -2.962 -20.518 1.00 67.69 110 ALA A N 1
ATOM 904 C CA . ALA A 1 110 ? 22.767 -4.111 -19.636 1.00 67.69 110 ALA A CA 1
ATOM 905 C C . ALA A 1 110 ? 22.549 -3.668 -18.179 1.00 67.69 110 ALA A C 1
ATOM 907 O O . ALA A 1 110 ? 21.688 -4.207 -17.485 1.00 67.69 110 ALA A O 1
ATOM 908 N N . ASN A 1 111 ? 23.256 -2.625 -17.738 1.00 67.50 111 ASN A N 1
ATOM 909 C CA . ASN A 1 111 ? 23.096 -2.038 -16.411 1.00 67.50 111 ASN A CA 1
ATOM 910 C C . ASN A 1 111 ? 21.760 -1.307 -16.238 1.00 67.50 111 ASN A C 1
ATOM 912 O O . ASN A 1 111 ? 21.144 -1.410 -15.177 1.00 67.50 111 ASN A O 1
ATOM 916 N N . ALA A 1 112 ? 21.304 -0.560 -17.245 1.00 65.56 112 ALA A N 1
ATOM 917 C CA . ALA A 1 112 ? 20.001 0.100 -17.214 1.00 65.56 112 ALA A CA 1
ATOM 918 C C . ALA A 1 112 ? 18.864 -0.932 -17.175 1.00 65.56 112 ALA A C 1
ATOM 920 O O . ALA A 1 112 ? 17.981 -0.833 -16.324 1.00 65.56 112 ALA A O 1
ATOM 921 N N . TYR A 1 113 ? 18.939 -1.965 -18.018 1.00 65.81 113 TYR A N 1
ATOM 922 C CA . T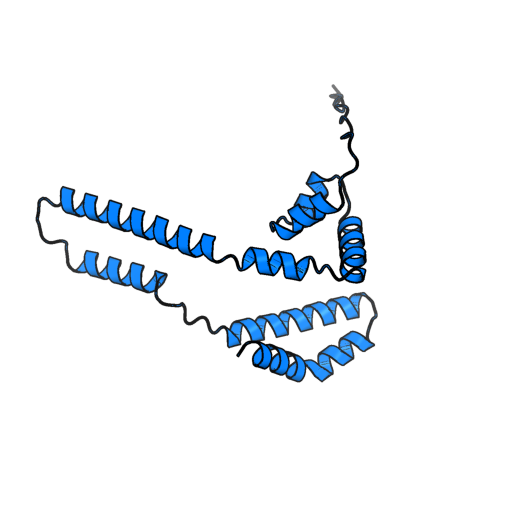YR A 1 113 ? 18.023 -3.103 -18.006 1.00 65.81 113 TYR A CA 1
ATOM 923 C C . TYR A 1 113 ? 18.022 -3.790 -16.641 1.00 65.81 113 TYR A C 1
ATOM 925 O O . TYR A 1 113 ? 16.968 -3.907 -16.019 1.00 65.81 113 TYR A O 1
ATOM 933 N N . TYR A 1 114 ? 19.203 -4.145 -16.122 1.00 62.75 114 TYR A N 1
ATOM 934 C CA . TYR A 1 114 ? 19.340 -4.765 -14.809 1.00 62.75 114 TYR A CA 1
ATOM 935 C C . TYR A 1 114 ? 18.748 -3.880 -13.713 1.00 62.75 114 TYR A C 1
ATOM 937 O O . TYR A 1 114 ? 18.001 -4.376 -12.898 1.00 62.75 114 TYR A O 1
ATOM 945 N N . LYS A 1 115 ? 18.948 -2.560 -13.700 1.00 64.12 115 LYS A N 1
ATOM 946 C CA . LYS A 1 115 ? 18.323 -1.678 -12.690 1.00 64.12 115 LYS A CA 1
ATOM 947 C C . LYS A 1 115 ? 16.791 -1.625 -12.759 1.00 64.12 115 LYS A C 1
ATOM 949 O O . LYS A 1 115 ? 16.161 -1.297 -11.755 1.00 64.12 115 LYS A O 1
ATOM 954 N N . ILE A 1 116 ? 16.208 -1.898 -13.924 1.00 60.00 116 ILE A N 1
ATOM 955 C CA . ILE A 1 116 ? 14.757 -1.874 -14.157 1.00 60.00 116 ILE A CA 1
ATOM 956 C C . ILE A 1 116 ? 14.121 -3.227 -13.821 1.00 60.00 116 ILE A C 1
ATOM 958 O O . ILE A 1 116 ? 13.064 -3.264 -13.195 1.00 60.00 116 ILE A O 1
ATOM 962 N N . ILE A 1 117 ? 14.745 -4.327 -14.251 1.00 57.91 117 ILE A N 1
ATOM 963 C CA . ILE A 1 117 ? 14.229 -5.691 -14.064 1.00 57.91 117 ILE A CA 1
ATOM 964 C C . ILE A 1 117 ? 14.726 -6.360 -12.792 1.00 57.91 117 ILE A C 1
ATOM 966 O O . ILE A 1 117 ? 14.055 -7.263 -12.295 1.00 57.91 117 ILE A O 1
ATOM 970 N N . SER A 1 118 ? 15.887 -5.943 -12.276 1.00 51.81 118 SER A N 1
ATOM 971 C CA . SER A 1 118 ? 16.360 -6.387 -10.977 1.00 51.81 118 SER A CA 1
ATOM 972 C C . SER A 1 118 ? 15.272 -5.967 -10.016 1.00 51.81 118 SER A C 1
ATOM 974 O O . SER A 1 118 ? 14.932 -4.775 -9.964 1.00 51.81 118 SER A O 1
ATOM 976 N N . PRO A 1 119 ? 14.682 -6.924 -9.283 1.00 50.72 119 PRO A N 1
ATOM 977 C CA . PRO A 1 119 ? 13.894 -6.561 -8.140 1.00 50.72 119 PRO A CA 1
ATOM 978 C C . PRO A 1 119 ? 14.830 -5.651 -7.358 1.00 50.72 119 PRO A C 1
ATOM 980 O O . PRO A 1 119 ? 15.872 -6.105 -6.877 1.00 50.72 119 PRO A O 1
ATOM 983 N N . LYS A 1 120 ? 14.485 -4.355 -7.223 1.00 55.50 120 LYS A N 1
ATOM 984 C CA . LYS A 1 120 ? 14.933 -3.620 -6.037 1.00 55.50 120 LYS A CA 1
ATOM 985 C C . LYS A 1 120 ? 14.744 -4.644 -4.944 1.00 55.50 120 LYS A C 1
ATOM 987 O O . LYS A 1 120 ? 13.657 -5.225 -4.922 1.00 55.50 120 LYS A O 1
ATOM 992 N N . THR A 1 121 ? 15.785 -4.970 -4.186 1.00 50.81 121 THR A N 1
ATOM 993 C CA . THR A 1 121 ? 15.669 -5.829 -3.012 1.00 50.81 121 THR A CA 1
ATOM 994 C C . THR A 1 121 ? 14.662 -5.127 -2.123 1.00 50.81 121 THR A C 1
ATOM 996 O O . THR A 1 121 ? 14.977 -4.245 -1.329 1.00 50.81 121 THR A O 1
ATOM 999 N N . PHE A 1 122 ? 13.406 -5.374 -2.446 1.00 56.94 122 PHE A N 1
ATOM 1000 C CA . PHE A 1 122 ? 12.243 -4.749 -1.915 1.00 56.94 122 PHE A CA 1
ATOM 1001 C C . PHE A 1 122 ? 12.101 -5.631 -0.727 1.00 56.94 122 PHE A C 1
ATOM 1003 O O . PHE A 1 122 ? 11.583 -6.745 -0.816 1.00 56.94 122 PHE A O 1
ATOM 1010 N N . ASP A 1 123 ? 12.746 -5.183 0.339 1.00 66.75 123 ASP A N 1
ATOM 1011 C CA . ASP A 1 123 ? 12.568 -5.782 1.626 1.00 66.75 123 ASP A CA 1
ATOM 1012 C C . ASP A 1 123 ? 11.122 -5.477 2.010 1.00 66.75 123 ASP A C 1
ATOM 1014 O O . ASP A 1 123 ? 10.803 -4.505 2.693 1.00 66.75 123 ASP A O 1
ATOM 1018 N N . ALA A 1 124 ? 10.221 -6.272 1.427 1.00 69.19 124 ALA A N 1
ATOM 1019 C CA . ALA A 1 124 ? 8.792 -6.186 1.613 1.00 69.19 124 ALA A CA 1
ATOM 1020 C C . ALA A 1 124 ? 8.511 -6.259 3.103 1.00 69.19 124 ALA A C 1
ATOM 1022 O O . ALA A 1 124 ? 7.645 -5.550 3.596 1.00 69.19 124 ALA A O 1
ATOM 1023 N N . LYS A 1 125 ? 9.300 -7.064 3.820 1.00 76.81 125 LYS A N 1
ATOM 1024 C CA . LYS A 1 125 ? 9.230 -7.215 5.260 1.00 76.81 125 LYS A CA 1
ATOM 1025 C C . LYS A 1 125 ? 9.569 -5.903 5.965 1.00 76.81 125 LYS A C 1
ATOM 1027 O O . LYS A 1 125 ? 8.739 -5.440 6.740 1.00 76.81 125 LYS A O 1
ATOM 1032 N N . ALA A 1 126 ? 10.696 -5.261 5.649 1.00 78.12 126 ALA A N 1
ATOM 1033 C CA . ALA A 1 126 ? 11.053 -3.964 6.230 1.00 78.12 126 ALA A CA 1
ATOM 1034 C C . ALA A 1 126 ? 10.055 -2.854 5.868 1.00 78.12 126 ALA A C 1
ATOM 1036 O O . ALA A 1 126 ? 9.710 -2.034 6.717 1.00 78.12 126 ALA A O 1
ATOM 1037 N N . LEU A 1 127 ? 9.534 -2.831 4.636 1.00 78.81 127 LEU A N 1
ATOM 1038 C CA . LEU A 1 127 ? 8.522 -1.847 4.246 1.00 78.81 127 LEU A CA 1
ATOM 1039 C C . LEU A 1 127 ? 7.185 -2.086 4.959 1.00 78.81 127 LEU A C 1
ATOM 1041 O O . LEU A 1 127 ? 6.549 -1.131 5.400 1.00 78.81 127 LEU A O 1
ATOM 1045 N N . ILE A 1 128 ? 6.749 -3.343 5.074 1.00 83.44 128 ILE A N 1
ATOM 1046 C CA . ILE A 1 128 ? 5.530 -3.711 5.803 1.00 83.44 128 ILE A CA 1
ATOM 1047 C C . ILE A 1 128 ? 5.689 -3.364 7.281 1.00 83.44 128 ILE A C 1
ATOM 1049 O O . ILE A 1 128 ? 4.762 -2.802 7.857 1.00 83.44 128 ILE A O 1
ATOM 1053 N N . GLN A 1 129 ? 6.850 -3.651 7.872 1.00 84.88 129 GLN A N 1
ATOM 1054 C CA . GLN A 1 129 ? 7.158 -3.302 9.253 1.00 84.88 129 GLN A CA 1
ATOM 1055 C C . GLN A 1 129 ? 7.079 -1.788 9.464 1.00 84.88 129 GLN A C 1
ATOM 1057 O O . GLN A 1 129 ? 6.279 -1.334 10.277 1.00 84.88 129 GLN A O 1
ATOM 1062 N N . LYS A 1 130 ? 7.806 -1.004 8.661 1.00 84.62 130 LYS A N 1
ATOM 1063 C CA . LYS A 1 130 ? 7.779 0.460 8.740 1.00 84.62 130 LYS A CA 1
ATOM 1064 C C . LYS A 1 130 ? 6.365 1.020 8.558 1.00 84.62 130 LYS A C 1
ATOM 1066 O O . LYS A 1 130 ? 5.937 1.902 9.292 1.00 84.62 130 LYS A O 1
ATOM 1071 N N . SER A 1 131 ? 5.610 0.483 7.601 1.00 86.12 131 SER A N 1
ATOM 1072 C CA . SER A 1 131 ? 4.226 0.898 7.358 1.00 86.12 131 SER A CA 1
ATOM 1073 C C . SER A 1 131 ? 3.300 0.555 8.529 1.00 86.12 131 SER A C 1
ATOM 1075 O O . SER A 1 131 ? 2.402 1.340 8.839 1.00 86.12 131 SER A O 1
ATOM 1077 N N . ALA A 1 132 ? 3.499 -0.589 9.189 1.00 89.12 132 ALA A N 1
ATOM 1078 C CA . ALA A 1 132 ? 2.752 -0.963 10.384 1.00 89.12 132 ALA A CA 1
ATOM 1079 C C . ALA A 1 132 ? 3.081 -0.028 11.559 1.00 89.12 132 ALA A C 1
ATOM 1081 O O . ALA A 1 132 ? 2.157 0.475 12.194 1.00 89.12 132 ALA A O 1
ATOM 1082 N N . GLU A 1 133 ? 4.362 0.275 11.784 1.00 90.56 133 GLU A N 1
ATOM 1083 C CA . GLU A 1 133 ? 4.828 1.232 12.798 1.00 90.56 133 GLU A CA 1
ATOM 1084 C C . GLU A 1 133 ? 4.221 2.629 12.576 1.00 90.56 133 GLU A C 1
ATOM 1086 O O . GLU A 1 133 ? 3.610 3.195 13.483 1.00 90.56 133 GLU A O 1
ATOM 1091 N N . GLU A 1 134 ? 4.298 3.157 11.350 1.00 92.00 134 GLU A N 1
ATOM 1092 C CA . GLU A 1 134 ? 3.711 4.453 10.978 1.00 92.00 134 GLU A CA 1
ATOM 1093 C C . GLU A 1 134 ? 2.185 4.471 11.157 1.00 92.00 134 GLU A C 1
ATOM 1095 O O . GLU A 1 134 ? 1.611 5.468 11.606 1.00 92.00 134 GLU A O 1
ATOM 1100 N N . THR A 1 135 ? 1.513 3.361 10.841 1.00 92.19 135 THR A N 1
ATOM 1101 C CA . THR A 1 135 ? 0.059 3.228 11.008 1.00 92.19 135 THR A CA 1
ATOM 1102 C C . THR A 1 135 ? -0.322 3.236 12.484 1.00 92.19 135 THR A C 1
ATOM 1104 O O . THR A 1 135 ? -1.210 3.992 12.874 1.00 92.19 135 THR A O 1
ATOM 1107 N N . ILE A 1 136 ? 0.359 2.437 13.311 1.00 92.81 136 ILE A N 1
ATOM 1108 C CA . ILE A 1 136 ? 0.134 2.393 14.761 1.00 92.81 136 ILE A CA 1
ATOM 1109 C C . ILE A 1 136 ? 0.363 3.785 15.355 1.00 92.81 136 ILE A C 1
ATOM 1111 O O . ILE A 1 136 ? -0.509 4.288 16.058 1.00 92.81 136 ILE A O 1
ATOM 1115 N N . ALA A 1 137 ? 1.462 4.458 15.001 1.00 90.88 137 ALA A N 1
ATOM 1116 C CA . ALA A 1 137 ? 1.752 5.815 15.462 1.00 90.88 137 ALA A CA 1
ATOM 1117 C C . ALA A 1 137 ? 0.657 6.819 15.061 1.00 90.88 137 ALA A C 1
ATOM 1119 O O . ALA A 1 137 ? 0.212 7.618 15.886 1.00 90.88 137 ALA A O 1
ATOM 1120 N N . THR A 1 138 ? 0.175 6.743 13.818 1.00 93.25 138 THR A N 1
ATOM 1121 C CA . THR A 1 138 ? -0.891 7.618 13.309 1.00 93.25 138 THR A CA 1
ATOM 1122 C C . THR A 1 138 ? -2.202 7.406 14.065 1.00 93.25 138 THR A C 1
ATOM 1124 O O . THR A 1 138 ? -2.845 8.375 14.469 1.00 93.25 138 THR A O 1
ATOM 1127 N N . ILE A 1 139 ? -2.605 6.151 14.291 1.00 93.88 139 ILE A N 1
ATOM 1128 C CA . ILE A 1 139 ? -3.842 5.845 15.023 1.00 93.88 139 ILE A CA 1
ATOM 1129 C C . ILE A 1 139 ? -3.706 6.262 16.490 1.00 93.88 139 ILE A C 1
ATOM 1131 O O . ILE A 1 139 ? -4.638 6.846 17.039 1.00 93.88 139 ILE A O 1
ATOM 1135 N N . THR A 1 140 ? -2.551 6.025 17.113 1.00 91.25 140 THR A N 1
ATOM 1136 C CA . THR A 1 140 ? -2.267 6.472 18.482 1.00 91.25 140 THR A CA 1
ATOM 1137 C C . THR A 1 140 ? -2.370 7.990 18.595 1.00 91.25 140 THR A C 1
ATOM 1139 O O . THR A 1 140 ? -3.024 8.491 19.510 1.00 91.25 140 THR A O 1
ATOM 1142 N N . HIS A 1 141 ? -1.803 8.736 17.645 1.00 91.69 141 HIS A N 1
ATOM 1143 C CA . HIS A 1 141 ? -1.912 10.191 17.628 1.00 91.69 141 HIS A CA 1
ATOM 1144 C C . HIS A 1 141 ? -3.369 10.652 17.491 1.00 91.69 141 HIS A C 1
ATOM 1146 O O . HIS A 1 141 ? -3.836 11.440 18.312 1.00 91.69 141 HIS A O 1
ATOM 1152 N N . LEU A 1 142 ? -4.114 10.081 16.539 1.00 92.75 142 LEU A N 1
ATOM 1153 C CA . LEU A 1 142 ? -5.533 10.377 16.331 1.00 92.75 142 LEU A CA 1
ATOM 1154 C C . LEU A 1 142 ? -6.383 10.056 17.573 1.00 92.75 142 LEU A C 1
ATOM 1156 O O . LEU A 1 142 ? -7.309 10.792 17.916 1.00 92.75 142 LEU A O 1
ATOM 1160 N N . ALA A 1 143 ? -6.076 8.956 18.263 1.00 92.38 143 ALA A N 1
ATOM 1161 C CA . ALA A 1 143 ? -6.745 8.571 19.498 1.00 92.38 143 ALA A CA 1
ATOM 1162 C C . ALA A 1 143 ? -6.478 9.584 20.619 1.00 92.38 143 ALA A C 1
ATOM 1164 O O . ALA A 1 143 ? -7.409 9.962 21.330 1.00 92.38 143 ALA A O 1
ATOM 1165 N N . LEU A 1 144 ? -5.239 10.066 20.754 1.00 91.25 144 LEU A N 1
ATOM 1166 C CA . LEU A 1 144 ? -4.885 11.101 21.727 1.00 91.25 144 LEU A CA 1
ATOM 1167 C C . LEU A 1 144 ? -5.580 12.435 21.425 1.00 91.25 144 LEU A C 1
ATOM 1169 O O . LEU A 1 144 ? -6.139 13.033 22.343 1.00 91.25 144 LEU A O 1
ATOM 1173 N N . GLU A 1 145 ? -5.629 12.860 20.158 1.00 93.31 145 GLU A N 1
ATOM 1174 C CA . GLU A 1 145 ? -6.360 14.066 19.734 1.00 93.31 145 GLU A CA 1
ATOM 1175 C C . GLU A 1 145 ? -7.856 13.990 20.075 1.00 93.31 145 GLU A C 1
ATOM 1177 O O . GLU A 1 145 ? -8.468 14.983 20.465 1.00 93.31 145 GLU A O 1
ATOM 1182 N N . GLN A 1 146 ? -8.448 12.795 19.991 1.00 93.00 146 GLN A N 1
ATOM 1183 C CA . GLN A 1 146 ? -9.854 12.547 20.329 1.00 93.00 146 GLN A CA 1
ATOM 1184 C C . GLN A 1 146 ? -10.082 12.154 21.797 1.00 93.00 146 GLN A C 1
ATOM 1186 O O . GLN A 1 146 ? -11.180 11.725 22.165 1.00 93.00 146 GLN A O 1
ATOM 1191 N N . ASN A 1 147 ? -9.062 12.293 22.651 1.00 92.44 147 ASN A N 1
ATOM 1192 C CA . ASN A 1 147 ? -9.113 11.967 24.078 1.00 92.44 147 ASN A CA 1
ATOM 1193 C C . ASN A 1 147 ? -9.482 10.492 24.372 1.00 92.44 147 ASN A C 1
ATOM 1195 O O . ASN A 1 147 ? -10.023 10.157 25.427 1.00 92.44 147 ASN A O 1
ATOM 1199 N N . LYS A 1 148 ? -9.178 9.584 23.438 1.00 93.19 148 LYS A N 1
ATOM 1200 C CA . LYS A 1 148 ? -9.383 8.128 23.520 1.00 93.19 148 LYS A CA 1
ATOM 1201 C C . LYS A 1 148 ? -8.133 7.428 24.062 1.00 93.19 148 LYS A C 1
ATOM 1203 O O . LYS A 1 148 ? -7.518 6.608 23.384 1.00 93.19 148 LYS A O 1
ATOM 1208 N N . LYS A 1 149 ? -7.756 7.752 25.303 1.00 91.00 149 LYS A N 1
ATOM 1209 C CA . LYS A 1 149 ? -6.519 7.258 25.947 1.00 91.00 149 LYS A CA 1
ATOM 1210 C C . LYS A 1 149 ? -6.430 5.732 26.022 1.00 91.00 149 LYS A C 1
ATOM 1212 O O . LYS A 1 149 ? -5.355 5.182 25.842 1.00 91.00 149 LYS A O 1
ATOM 1217 N N . GLU A 1 150 ? -7.557 5.055 26.221 1.00 93.06 150 GLU A N 1
ATOM 1218 C CA . GLU A 1 150 ? -7.629 3.586 26.256 1.00 93.06 150 GLU A CA 1
ATOM 1219 C C . GLU A 1 150 ? -7.136 2.951 24.948 1.00 93.06 150 GLU A C 1
ATOM 1221 O O . GLU A 1 150 ? -6.399 1.972 24.972 1.00 93.06 150 GLU A O 1
ATOM 1226 N N . VAL A 1 151 ? -7.479 3.551 23.803 1.00 91.69 151 VAL A N 1
ATOM 1227 C CA . VAL A 1 151 ? -7.052 3.077 22.479 1.00 91.69 151 VAL A CA 1
ATOM 1228 C C . VAL A 1 151 ? -5.559 3.321 22.272 1.00 91.69 151 VAL A C 1
ATOM 1230 O O . VAL A 1 151 ? -4.860 2.443 21.778 1.00 91.69 151 VAL A O 1
ATOM 1233 N N . ALA A 1 152 ? -5.059 4.490 22.682 1.00 90.12 152 ALA A N 1
ATOM 1234 C CA . ALA A 1 152 ? -3.635 4.810 22.610 1.00 90.12 152 ALA A CA 1
ATOM 1235 C C . ALA A 1 152 ? -2.791 3.853 23.472 1.00 90.12 152 ALA A C 1
ATOM 1237 O O . ALA A 1 152 ? -1.768 3.351 23.009 1.00 90.12 152 ALA A O 1
ATOM 1238 N N . ASN A 1 153 ? -3.255 3.547 24.687 1.00 91.19 153 ASN A N 1
ATOM 1239 C CA . ASN A 1 153 ? -2.588 2.604 25.583 1.00 91.19 153 ASN A CA 1
ATOM 1240 C C . ASN A 1 153 ? -2.609 1.184 25.009 1.00 91.19 153 ASN A C 1
ATOM 1242 O O . ASN A 1 153 ? -1.556 0.561 24.909 1.00 91.19 153 ASN A O 1
ATOM 1246 N N . PHE A 1 154 ? -3.768 0.710 24.535 1.00 95.31 154 PHE A N 1
ATOM 1247 C CA . PHE A 1 154 ? -3.885 -0.605 23.902 1.00 95.31 154 PHE A CA 1
ATOM 1248 C C . PHE A 1 154 ? -2.920 -0.758 22.719 1.00 95.31 154 PHE A C 1
ATOM 1250 O O . PHE A 1 154 ? -2.225 -1.767 22.611 1.00 95.31 154 PHE A O 1
ATOM 1257 N N . LEU A 1 155 ? -2.850 0.246 21.840 1.00 92.81 155 LEU A N 1
ATOM 1258 C CA . LEU A 1 155 ? -1.955 0.224 20.682 1.00 92.81 155 LEU A CA 1
ATOM 1259 C C . LEU A 1 155 ? -0.481 0.227 21.088 1.00 92.81 155 LEU A C 1
ATOM 1261 O O . LEU A 1 155 ? 0.308 -0.478 20.467 1.00 92.81 155 LEU A O 1
ATOM 1265 N N . SER A 1 156 ? -0.116 0.983 22.126 1.00 89.50 156 SER A N 1
ATOM 1266 C CA . SER A 1 156 ? 1.257 1.030 22.634 1.00 89.50 156 SER A CA 1
ATOM 1267 C C . SER A 1 156 ? 1.678 -0.285 23.291 1.00 89.50 156 SER A C 1
ATOM 1269 O O . SER A 1 156 ? 2.800 -0.731 23.082 1.00 89.50 156 SER A O 1
ATOM 1271 N N . GLU A 1 157 ? 0.797 -0.908 24.074 1.00 94.69 157 GLU A N 1
ATOM 1272 C CA . GLU A 1 157 ? 1.071 -2.170 24.777 1.00 94.69 157 GLU A CA 1
ATOM 1273 C C . GLU A 1 157 ? 1.158 -3.367 23.822 1.00 94.69 157 GLU A C 1
ATOM 1275 O O . GLU A 1 157 ? 1.852 -4.339 24.106 1.00 94.69 157 GLU A O 1
ATOM 1280 N N . ASN A 1 158 ? 0.467 -3.299 22.680 1.00 95.50 158 ASN A N 1
ATOM 1281 C CA . ASN A 1 158 ? 0.368 -4.401 21.722 1.00 95.50 158 ASN A CA 1
ATOM 1282 C C . ASN A 1 158 ? 1.123 -4.137 20.410 1.00 95.50 158 ASN A C 1
ATOM 1284 O O . ASN A 1 158 ? 0.956 -4.902 19.460 1.00 95.50 158 ASN A O 1
ATOM 1288 N N . ALA A 1 159 ? 1.932 -3.076 20.322 1.00 89.31 159 ALA A N 1
ATOM 1289 C CA . ALA A 1 159 ? 2.568 -2.652 19.073 1.00 89.31 159 ALA A CA 1
ATOM 1290 C C . ALA A 1 159 ? 3.384 -3.779 18.416 1.00 89.31 159 ALA A C 1
ATOM 1292 O O . ALA A 1 159 ? 3.168 -4.096 17.244 1.00 89.31 159 ALA A O 1
ATOM 1293 N N . ASP A 1 160 ? 4.241 -4.444 19.191 1.00 89.62 160 ASP A N 1
ATOM 1294 C CA . ASP A 1 160 ? 5.086 -5.537 18.701 1.00 89.62 160 ASP A CA 1
ATOM 1295 C C . ASP A 1 160 ? 4.251 -6.737 18.232 1.00 89.62 160 ASP A C 1
ATOM 1297 O O . ASP A 1 160 ? 4.468 -7.267 17.141 1.00 89.62 160 ASP A O 1
ATOM 1301 N N . LEU A 1 161 ? 3.231 -7.118 19.009 1.00 92.88 161 LEU A N 1
ATOM 1302 C CA . LEU A 1 161 ? 2.321 -8.216 18.675 1.00 92.88 161 LEU A CA 1
ATOM 1303 C C . LEU A 1 161 ? 1.527 -7.931 17.390 1.00 92.88 161 LEU A C 1
ATOM 1305 O O . LEU A 1 161 ? 1.326 -8.823 16.559 1.00 92.88 161 LEU A O 1
ATOM 1309 N N . LEU A 1 162 ? 1.077 -6.687 17.205 1.00 90.12 162 LEU A N 1
ATOM 1310 C CA . LEU A 1 162 ? 0.371 -6.243 16.004 1.00 90.12 162 LEU A CA 1
ATOM 1311 C C . LEU A 1 162 ? 1.281 -6.327 14.775 1.00 90.12 162 LEU A C 1
ATOM 1313 O O . LEU A 1 162 ? 0.870 -6.879 13.751 1.00 90.12 162 LEU A O 1
ATOM 1317 N N . ILE A 1 163 ? 2.520 -5.839 14.880 1.00 89.88 163 ILE A N 1
ATOM 1318 C CA . ILE A 1 163 ? 3.516 -5.905 13.801 1.00 89.88 163 ILE A CA 1
ATOM 1319 C C . ILE A 1 163 ? 3.830 -7.365 13.458 1.00 89.88 163 ILE A C 1
ATOM 1321 O O . ILE A 1 163 ? 3.776 -7.745 12.286 1.00 89.88 163 ILE A O 1
ATOM 1325 N N . GLU A 1 164 ? 4.078 -8.211 14.459 1.00 91.19 164 GLU A N 1
ATOM 1326 C CA . GLU A 1 164 ? 4.356 -9.635 14.257 1.00 91.19 164 GLU A CA 1
ATOM 1327 C C . GLU A 1 164 ? 3.195 -10.343 13.539 1.00 91.19 164 GLU A C 1
ATOM 1329 O O . GLU A 1 164 ? 3.402 -11.094 12.581 1.00 91.19 164 GLU A O 1
ATOM 1334 N N . THR A 1 165 ? 1.958 -10.056 13.948 1.00 88.81 165 THR A N 1
ATOM 1335 C CA . THR A 1 165 ? 0.749 -10.627 13.341 1.00 88.81 165 THR A CA 1
ATOM 1336 C C . THR A 1 165 ? 0.578 -10.182 11.884 1.00 88.81 165 THR A C 1
ATOM 1338 O O . THR A 1 165 ? 0.240 -10.995 11.018 1.00 88.81 165 THR A O 1
ATOM 1341 N N . ILE A 1 166 ? 0.840 -8.905 11.582 1.00 85.88 166 ILE A N 1
ATOM 1342 C CA . ILE A 1 166 ? 0.784 -8.359 10.216 1.00 85.88 166 ILE A CA 1
ATOM 1343 C C . ILE A 1 166 ? 1.824 -9.036 9.316 1.00 85.88 166 ILE A C 1
ATOM 1345 O O . ILE A 1 166 ? 1.507 -9.381 8.174 1.00 85.88 166 ILE A O 1
ATOM 1349 N N . LEU A 1 167 ? 3.040 -9.244 9.826 1.00 84.81 167 LEU A N 1
ATOM 1350 C CA . LEU A 1 167 ? 4.119 -9.897 9.088 1.00 84.81 167 LEU A CA 1
ATOM 1351 C C . LEU A 1 167 ? 3.820 -11.381 8.838 1.00 84.81 167 LEU A C 1
ATOM 1353 O O . LEU A 1 167 ? 3.994 -11.843 7.714 1.00 84.81 167 LEU A O 1
ATOM 1357 N N . LYS A 1 168 ? 3.294 -12.111 9.832 1.00 82.12 168 LYS A N 1
ATOM 1358 C CA . LYS A 1 168 ? 2.903 -13.528 9.692 1.00 82.12 168 LYS A CA 1
ATOM 1359 C C . LYS A 1 168 ? 1.789 -13.757 8.669 1.00 82.12 168 LYS A C 1
ATOM 1361 O O . LYS A 1 168 ? 1.797 -14.772 7.992 1.00 82.12 168 LYS A O 1
ATOM 1366 N N . LYS A 1 169 ? 0.837 -12.828 8.530 1.00 69.19 169 LYS A N 1
ATOM 1367 C CA . LYS A 1 169 ? -0.282 -12.952 7.573 1.00 69.19 169 LYS A CA 1
ATOM 1368 C C . LYS A 1 169 ? 0.127 -12.700 6.111 1.00 69.19 169 LYS A C 1
ATOM 1370 O O . LYS A 1 169 ? -0.679 -12.927 5.211 1.00 69.19 169 LYS A O 1
ATOM 1375 N N . ARG A 1 170 ? 1.326 -12.157 5.871 1.00 57.16 170 ARG A N 1
ATOM 1376 C CA . ARG A 1 170 ? 1.834 -11.783 4.537 1.00 57.16 170 ARG A CA 1
ATOM 1377 C C . ARG A 1 170 ? 3.078 -12.571 4.102 1.00 57.16 170 ARG A C 1
ATOM 1379 O O . ARG A 1 170 ? 3.569 -12.307 3.006 1.00 57.16 170 ARG A O 1
ATOM 1386 N N . ALA A 1 171 ? 3.578 -13.462 4.958 1.00 52.84 171 ALA A N 1
ATOM 1387 C CA . ALA A 1 171 ? 4.587 -14.469 4.633 1.00 52.84 171 ALA A CA 1
ATOM 1388 C C . ALA A 1 171 ? 3.907 -15.711 4.045 1.00 52.84 171 ALA A C 1
ATOM 1390 O O . ALA A 1 171 ? 4.525 -16.331 3.156 1.00 52.84 171 ALA A O 1
#

pLDDT: mean 75.25, std 16.23, range [35.94, 95.5]

Foldseek 3Di:
DDDDDDDDPDDDDPDPDDLVNLLVCLLVPHDLVVSCVVRVHDSVVVVVSQVVVVVVVDHSVVSSVVSVPPCVVVVVVVVVVVVVVVVVVVVVCVVCVPDDDDVVVVVVVVVVVCVVPVPPVPCVLVVLLVVLVVVLVVVLVVCVVVVVVVSNVVSVVCVVVSSVVSSVVVD

Sequence (171 aa):
MKKEFKKQSFKKPQRGVSREEIKEAYISNQSIGDICLAFDMSPSNIHYHRKKDLELGIDWIALRNENKRDLSDLERKKDLFLKKLIDAFEEILKDSGGEPLEPKLLQDFANAYYKIISPKTFDAKALIQKSAEETIATITHLALEQNKKEVANFLSENADLLIETILKKRA

Secondary structure (DSSP, 8-state):
--------------SPPPHHHHHHHHHTT--HHHHHHHTT--HHHHHHHHHHHHTTT--HHHHHHHHHT-THHHHHHHHHHHHHHHHHHHHHHHHTTTPPPPHHHHHHHHHHHHHHHS-----HHHHHHHHHHHHHHHHHHHHHHTT-HHHHHHHHHTHHHHHHHHHHTT-

Radius of gyration: 25.87 Å; chains: 1; bounding box: 61×67×67 Å